Protein AF-A0A0S8A455-F1 (afdb_monomer_lite)

Structure (mmCIF, N/CA/C/O backbone):
data_AF-A0A0S8A455-F1
#
_entry.id   AF-A0A0S8A455-F1
#
loop_
_atom_site.group_PDB
_atom_site.id
_atom_site.type_symbol
_atom_site.label_atom_id
_atom_site.label_alt_id
_atom_site.label_comp_id
_atom_site.label_asym_id
_atom_site.label_entity_id
_atom_site.label_seq_id
_atom_site.pdbx_PDB_ins_code
_atom_site.Cartn_x
_atom_site.Cartn_y
_atom_site.Cartn_z
_atom_site.occupancy
_atom_site.B_iso_or_equiv
_atom_site.auth_seq_id
_atom_site.auth_comp_id
_atom_site.auth_asym_id
_atom_site.auth_atom_id
_atom_site.pdbx_PDB_model_num
ATOM 1 N N . MET A 1 1 ? -37.728 -66.529 2.462 1.00 42.88 1 MET A N 1
ATOM 2 C CA . MET A 1 1 ? -36.868 -65.771 1.528 1.00 42.88 1 MET A CA 1
ATOM 3 C C . MET A 1 1 ? -36.979 -64.299 1.892 1.00 42.88 1 MET A C 1
ATOM 5 O O . MET A 1 1 ? -38.006 -63.697 1.617 1.00 42.88 1 MET A O 1
ATOM 9 N N . LYS A 1 2 ? -36.007 -63.760 2.637 1.00 43.06 2 LYS A N 1
ATOM 10 C CA . LYS A 1 2 ? -35.973 -62.343 3.028 1.00 43.06 2 LYS A CA 1
ATOM 11 C C . LYS A 1 2 ? -35.142 -61.604 1.984 1.00 43.06 2 LYS A C 1
ATOM 13 O O . LYS A 1 2 ? -33.955 -61.881 1.850 1.00 43.06 2 LYS A O 1
ATOM 18 N N . ALA A 1 3 ? -35.804 -60.757 1.203 1.00 45.12 3 ALA A N 1
ATOM 19 C CA . ALA A 1 3 ? -35.162 -59.911 0.214 1.00 45.12 3 ALA A CA 1
ATOM 20 C C . ALA A 1 3 ? -34.328 -58.827 0.910 1.00 45.12 3 ALA A C 1
ATOM 22 O O . ALA A 1 3 ? -34.686 -58.323 1.973 1.00 45.12 3 ALA A O 1
ATOM 23 N N . SER A 1 4 ? -33.192 -58.540 0.288 1.00 52.47 4 SER A N 1
ATOM 24 C CA . SER A 1 4 ? -32.168 -57.586 0.685 1.00 52.47 4 SER A CA 1
ATOM 25 C C . SER A 1 4 ? -32.716 -56.152 0.729 1.00 52.47 4 SER A C 1
ATOM 27 O O . SER A 1 4 ? -33.152 -55.639 -0.296 1.00 52.47 4 SER A O 1
ATOM 29 N N . ILE A 1 5 ? -32.696 -55.510 1.905 1.00 53.06 5 ILE A N 1
ATOM 3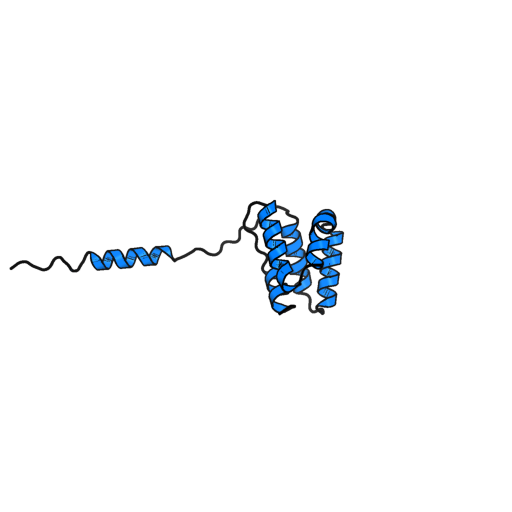0 C CA . ILE A 1 5 ? -33.071 -54.089 2.111 1.00 53.06 5 ILE A CA 1
ATOM 31 C C . ILE A 1 5 ? -31.842 -53.256 2.551 1.00 53.06 5 ILE A C 1
ATOM 33 O O . ILE A 1 5 ? -31.933 -52.066 2.820 1.00 53.06 5 ILE A O 1
ATOM 37 N N . TYR A 1 6 ? -30.646 -53.848 2.588 1.00 49.72 6 TYR A N 1
ATOM 38 C CA . TYR A 1 6 ? -29.450 -53.215 3.165 1.00 49.72 6 TYR A CA 1
ATOM 39 C C . TYR A 1 6 ? -28.528 -52.521 2.147 1.00 49.72 6 TYR A C 1
ATOM 41 O O . TYR A 1 6 ? -27.364 -52.314 2.447 1.00 49.72 6 TYR A O 1
ATOM 49 N N . ASN A 1 7 ? -29.011 -52.157 0.953 1.00 55.50 7 ASN A N 1
ATOM 50 C CA . ASN A 1 7 ? -28.154 -51.576 -0.099 1.00 55.50 7 ASN A CA 1
ATOM 51 C C . ASN A 1 7 ? -28.542 -50.158 -0.554 1.00 55.50 7 ASN A C 1
ATOM 53 O O . ASN A 1 7 ? -27.998 -49.678 -1.543 1.00 55.50 7 ASN A O 1
ATOM 57 N N . SER A 1 8 ? -29.463 -49.472 0.133 1.00 54.03 8 SER A N 1
ATOM 58 C CA . SER A 1 8 ? -29.962 -48.161 -0.329 1.00 54.03 8 SER A CA 1
ATOM 59 C C . SER A 1 8 ? -29.802 -47.006 0.663 1.00 54.03 8 SER A C 1
ATOM 61 O O . SER A 1 8 ? -30.014 -45.865 0.266 1.00 54.03 8 SER A O 1
ATOM 63 N N . LEU A 1 9 ? -29.408 -47.255 1.921 1.00 51.75 9 LEU A N 1
ATOM 64 C CA . LEU A 1 9 ? -29.173 -46.178 2.898 1.00 51.75 9 LEU A CA 1
ATOM 65 C C . LEU A 1 9 ? -27.726 -45.653 2.889 1.00 51.75 9 LEU A C 1
ATOM 67 O O . LEU A 1 9 ? -27.526 -44.446 2.999 1.00 51.75 9 LEU A O 1
ATOM 71 N N . ASP A 1 10 ? -26.725 -46.515 2.690 1.00 51.62 10 ASP A N 1
ATOM 72 C CA . ASP A 1 10 ? -25.309 -46.107 2.734 1.00 51.62 10 ASP A CA 1
ATOM 73 C C . ASP A 1 10 ? -24.881 -45.215 1.556 1.00 51.62 10 ASP A C 1
ATOM 75 O O . ASP A 1 10 ? -24.021 -44.346 1.701 1.00 51.62 10 ASP A O 1
ATOM 79 N N . GLN A 1 11 ? -25.524 -45.352 0.392 1.00 53.53 11 GLN A N 1
ATOM 80 C CA . GLN A 1 11 ? -25.231 -44.510 -0.775 1.00 53.53 11 GLN A CA 1
ATOM 81 C C . GLN A 1 11 ? -25.758 -43.073 -0.640 1.00 53.53 11 GLN A C 1
ATOM 83 O O . GLN A 1 11 ? -25.217 -42.164 -1.268 1.00 53.53 11 GLN A O 1
ATOM 88 N N . ALA A 1 12 ? -26.783 -42.848 0.187 1.00 53.50 12 ALA A N 1
ATOM 89 C CA . ALA A 1 12 ? -27.340 -41.514 0.408 1.00 53.50 12 ALA A CA 1
ATOM 90 C C . ALA A 1 12 ? -26.472 -40.677 1.363 1.00 53.50 12 ALA A C 1
ATOM 92 O O . ALA A 1 12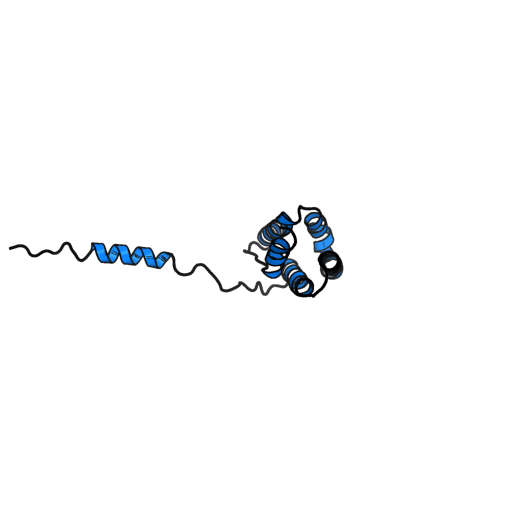 ? -26.372 -39.461 1.210 1.00 53.50 12 ALA A O 1
ATOM 93 N N . ILE A 1 13 ? -25.799 -41.329 2.318 1.00 55.16 13 ILE A N 1
ATOM 94 C CA . ILE A 1 13 ? -24.962 -40.661 3.325 1.00 55.16 13 ILE A CA 1
ATOM 95 C C . ILE A 1 13 ? -23.678 -40.110 2.688 1.00 55.16 13 ILE A C 1
ATOM 97 O O . ILE A 1 13 ? -23.275 -38.985 2.982 1.00 55.16 13 ILE A O 1
ATOM 101 N N . PHE A 1 14 ? -23.077 -40.846 1.748 1.00 52.28 14 PHE A N 1
ATOM 102 C CA . PHE A 1 14 ? -21.857 -40.407 1.060 1.00 52.28 14 PHE A CA 1
ATOM 103 C C . PHE A 1 14 ? -22.068 -39.199 0.127 1.00 52.28 14 PHE A C 1
ATOM 105 O O . PHE A 1 14 ? -21.145 -38.411 -0.073 1.00 52.28 14 PHE A O 1
ATOM 112 N N . LEU A 1 15 ? -23.279 -39.011 -0.410 1.00 53.03 15 LEU A N 1
ATOM 113 C CA . LEU A 1 15 ? -23.615 -37.886 -1.296 1.00 53.03 15 LEU A CA 1
ATOM 114 C C . LEU A 1 15 ? -23.877 -36.568 -0.546 1.00 53.03 15 LEU A C 1
ATOM 116 O O . LEU A 1 15 ? -23.707 -35.496 -1.125 1.00 53.03 15 LEU A O 1
ATOM 120 N N . LEU A 1 16 ? -24.226 -36.623 0.742 1.00 52.38 16 LEU A N 1
ATOM 121 C CA . LEU A 1 16 ? -24.484 -35.434 1.568 1.00 52.38 16 LEU A CA 1
ATOM 122 C C . LEU A 1 16 ? -23.200 -34.743 2.058 1.00 52.38 16 LEU A C 1
ATOM 124 O O . LEU A 1 16 ? -23.203 -33.537 2.294 1.00 52.38 16 LEU A O 1
ATOM 128 N N . ILE A 1 17 ? -22.085 -35.473 2.162 1.00 55.44 17 ILE A N 1
ATOM 129 C CA . ILE A 1 17 ? -20.811 -34.935 2.674 1.00 55.44 17 ILE A CA 1
ATOM 130 C C . ILE A 1 17 ? -20.079 -34.092 1.612 1.00 55.44 17 ILE A C 1
ATOM 132 O O . ILE A 1 17 ? -19.370 -33.144 1.946 1.00 55.44 17 ILE A O 1
ATOM 136 N N . ILE A 1 18 ? -20.291 -34.372 0.323 1.00 55.25 18 ILE A N 1
ATOM 137 C CA . ILE A 1 18 ? -19.590 -33.688 -0.780 1.00 55.25 18 ILE A CA 1
ATOM 138 C C . ILE A 1 18 ? -20.187 -32.294 -1.061 1.00 55.25 18 ILE A C 1
ATOM 140 O O . ILE A 1 18 ? -19.506 -31.424 -1.600 1.00 55.25 18 ILE A O 1
ATOM 144 N N . PHE A 1 19 ? -21.425 -32.029 -0.631 1.00 51.84 19 PHE A N 1
ATOM 145 C CA . PHE A 1 19 ? -22.087 -30.738 -0.859 1.00 51.84 19 PHE A CA 1
ATOM 146 C C . PHE A 1 19 ? -21.627 -29.610 0.080 1.00 51.84 19 PHE A C 1
ATOM 148 O O . PHE A 1 19 ? -21.891 -28.446 -0.206 1.00 51.84 19 PHE A O 1
ATOM 155 N N . PHE A 1 20 ? -20.904 -29.913 1.165 1.00 54.09 20 PHE A N 1
ATOM 156 C CA . PHE A 1 20 ? -20.424 -28.886 2.102 1.00 54.09 20 PHE A CA 1
ATOM 157 C C . PHE A 1 20 ? -19.130 -28.177 1.668 1.00 54.09 20 PHE A C 1
ATOM 159 O O . PHE A 1 20 ? -18.766 -27.170 2.269 1.00 54.09 20 PHE A O 1
ATOM 166 N N . PHE A 1 21 ? -18.447 -28.653 0.621 1.00 54.16 21 PHE A N 1
ATOM 167 C CA . PHE A 1 21 ? -17.185 -28.056 0.153 1.00 54.16 21 PHE A CA 1
ATOM 168 C C . PHE A 1 21 ? -17.317 -27.203 -1.111 1.00 54.16 21 PHE A C 1
ATOM 170 O O . PHE A 1 21 ? -16.325 -26.660 -1.598 1.00 54.16 21 PHE A O 1
ATOM 177 N N . ALA A 1 22 ? -18.531 -27.034 -1.634 1.00 55.59 22 ALA A N 1
ATOM 178 C CA . ALA A 1 22 ? -18.767 -26.153 -2.761 1.00 55.59 22 ALA A CA 1
ATOM 179 C C . ALA A 1 22 ? -19.157 -24.750 -2.268 1.00 55.59 22 ALA A C 1
ATOM 181 O O . ALA A 1 22 ? -20.250 -24.532 -1.758 1.00 55.59 22 ALA A O 1
ATOM 182 N N . VAL A 1 23 ? -18.266 -23.794 -2.545 1.00 60.25 23 VAL A N 1
ATOM 183 C CA . VAL A 1 23 ? -18.494 -22.337 -2.573 1.00 60.25 23 VAL A CA 1
ATOM 184 C C . VAL A 1 23 ? -18.294 -21.583 -1.250 1.00 60.25 23 VAL A C 1
ATOM 186 O O . VAL A 1 23 ? -19.162 -20.872 -0.757 1.00 60.25 23 VAL A O 1
ATOM 189 N N . ALA A 1 24 ? -17.061 -21.617 -0.745 1.00 57.06 24 ALA A N 1
ATOM 190 C CA . ALA A 1 24 ? -16.475 -20.462 -0.067 1.00 57.06 24 ALA A CA 1
ATOM 191 C C . ALA A 1 24 ? -15.425 -19.823 -0.988 1.00 57.06 24 ALA A C 1
ATOM 193 O O . ALA A 1 24 ? -14.236 -20.053 -0.806 1.00 57.06 24 ALA A O 1
ATOM 194 N N . CYS A 1 25 ? -15.858 -19.074 -2.008 1.00 54.88 25 CYS A N 1
ATOM 195 C CA . CYS A 1 25 ? -15.057 -17.984 -2.575 1.00 54.88 25 CYS A CA 1
ATOM 196 C C . CYS A 1 25 ? -15.835 -17.159 -3.611 1.00 54.88 25 CYS A C 1
ATOM 198 O O . CYS A 1 25 ? -16.443 -17.713 -4.522 1.00 54.88 25 CYS A O 1
ATOM 200 N N . ASN A 1 26 ? -15.654 -15.841 -3.498 1.00 48.38 26 ASN A N 1
ATOM 201 C CA . ASN A 1 26 ? -15.794 -14.804 -4.523 1.00 48.38 26 ASN A CA 1
ATOM 202 C C . ASN A 1 26 ? -17.180 -14.210 -4.790 1.00 48.38 26 ASN A C 1
ATOM 204 O O . ASN A 1 26 ? -17.831 -14.469 -5.795 1.00 48.38 26 ASN A O 1
ATOM 208 N N . GLY A 1 27 ? -17.508 -13.228 -3.961 1.00 42.38 27 GLY A N 1
ATOM 209 C CA . GLY A 1 27 ? -17.967 -11.939 -4.459 1.00 42.38 27 GLY A CA 1
ATOM 210 C C . GLY A 1 27 ? -17.310 -10.893 -3.582 1.00 42.38 27 GLY A C 1
ATOM 211 O O . GLY A 1 27 ? -17.611 -10.850 -2.392 1.00 42.38 27 GLY A O 1
ATOM 212 N N . SER A 1 28 ? -16.340 -10.161 -4.131 1.00 51.84 28 SER A N 1
ATOM 213 C CA . SER A 1 28 ? -15.647 -9.064 -3.467 1.00 51.84 28 SER A CA 1
ATOM 214 C C . SER A 1 28 ? -16.649 -8.262 -2.650 1.00 51.84 28 SER A C 1
ATOM 216 O O . SER A 1 28 ? -17.582 -7.687 -3.210 1.00 51.84 28 SER A O 1
ATOM 218 N N . ALA A 1 29 ? -16.461 -8.214 -1.332 1.00 41.44 29 ALA A N 1
ATOM 219 C CA . ALA A 1 29 ? -16.894 -7.034 -0.621 1.00 41.44 29 ALA A CA 1
ATOM 220 C C . ALA A 1 29 ? -16.031 -5.916 -1.209 1.00 41.44 29 ALA A C 1
ATOM 222 O O . ALA A 1 29 ? -14.913 -5.680 -0.764 1.00 41.44 29 ALA A O 1
ATOM 223 N N . GLU A 1 30 ? -16.514 -5.301 -2.290 1.00 48.28 30 GLU A N 1
ATOM 224 C CA . GLU A 1 30 ? -16.273 -3.892 -2.504 1.00 48.28 30 GLU A CA 1
ATOM 225 C C . GLU A 1 30 ? -16.704 -3.254 -1.187 1.00 48.28 30 GLU A C 1
ATOM 227 O O . GLU A 1 30 ? -17.894 -3.063 -0.924 1.00 48.28 30 GLU A O 1
ATOM 232 N N . SER A 1 31 ? -15.742 -3.031 -0.292 1.00 50.44 31 SER A N 1
ATOM 233 C CA . SER A 1 31 ? -15.887 -2.068 0.780 1.00 50.44 31 SER A CA 1
ATOM 234 C C . SER A 1 31 ? -16.080 -0.733 0.077 1.00 50.44 31 SER A C 1
ATOM 236 O O . SER A 1 31 ? -15.148 0.023 -0.160 1.00 50.44 31 SER A O 1
ATOM 238 N N . GLY A 1 32 ? -17.320 -0.472 -0.339 1.00 41.91 32 GLY A N 1
ATOM 239 C CA . GLY A 1 32 ? -17.790 0.790 -0.892 1.00 41.91 32 GLY A CA 1
ATOM 240 C C . GLY A 1 32 ? -17.828 1.850 0.201 1.00 41.91 32 GLY A C 1
ATOM 241 O O . GLY A 1 32 ? -18.866 2.447 0.465 1.00 41.91 32 GLY A O 1
ATOM 242 N N . GLY A 1 33 ? -16.703 2.045 0.882 1.00 45.44 33 GLY A N 1
ATOM 243 C CA . GLY A 1 33 ? -16.570 2.898 2.043 1.00 45.44 33 GLY A CA 1
ATOM 244 C C . GLY A 1 33 ? -15.161 3.446 2.111 1.00 45.44 33 GLY A C 1
ATOM 245 O O . GLY A 1 33 ? -14.376 2.913 2.870 1.00 45.44 33 GLY A O 1
ATOM 246 N N . ASN A 1 34 ? -14.904 4.489 1.312 1.00 64.69 34 ASN A N 1
ATOM 247 C CA . ASN A 1 34 ? -13.884 5.554 1.388 1.00 64.69 34 ASN A CA 1
ATOM 248 C C . ASN A 1 34 ? -12.758 5.431 2.451 1.00 64.69 34 ASN A C 1
ATOM 250 O O . ASN A 1 34 ? -12.458 6.415 3.129 1.00 64.69 34 ASN A O 1
ATOM 254 N N . SER A 1 35 ? -12.152 4.256 2.624 1.00 86.69 35 SER A N 1
ATOM 255 C CA . SER A 1 35 ? -11.143 4.004 3.648 1.00 86.69 35 SER A CA 1
ATOM 256 C C . SER A 1 35 ? -9.759 4.322 3.098 1.00 86.69 35 SER A C 1
ATOM 258 O O . SER A 1 35 ? -9.515 4.245 1.888 1.00 86.69 35 SER A O 1
ATOM 260 N N . ASP A 1 36 ? -8.827 4.666 3.984 1.00 94.25 36 ASP A N 1
ATOM 261 C CA . ASP A 1 36 ? -7.445 4.919 3.576 1.00 94.25 36 ASP A CA 1
ATOM 262 C C . ASP A 1 36 ? -6.808 3.670 2.947 1.00 94.25 36 ASP A C 1
ATOM 264 O O . ASP A 1 36 ? -5.996 3.796 2.035 1.00 94.25 36 ASP A O 1
ATOM 268 N N . TYR A 1 37 ? -7.244 2.464 3.332 1.00 94.94 37 TYR A N 1
ATOM 269 C CA . TYR A 1 37 ? -6.784 1.204 2.740 1.00 94.94 37 TYR A CA 1
ATOM 270 C C . TYR A 1 37 ? -7.308 0.969 1.322 1.00 94.94 37 TYR A C 1
ATOM 272 O O . TYR A 1 37 ? -6.570 0.449 0.483 1.00 94.94 37 TYR A O 1
ATOM 280 N N . ASP A 1 38 ? -8.542 1.376 1.016 1.00 93.75 38 ASP A N 1
ATOM 281 C CA . ASP A 1 38 ? -9.077 1.288 -0.349 1.00 93.75 38 ASP A CA 1
ATOM 282 C C . ASP A 1 38 ? -8.336 2.257 -1.273 1.00 93.75 38 ASP A C 1
ATOM 284 O O . ASP A 1 38 ? -7.906 1.885 -2.369 1.00 93.75 38 ASP A O 1
ATOM 288 N N . LYS A 1 39 ? -8.094 3.487 -0.797 1.00 96.12 39 LYS A N 1
ATOM 289 C CA . LYS A 1 39 ? -7.277 4.475 -1.517 1.00 96.12 39 LYS A CA 1
ATOM 290 C C . LYS A 1 39 ? -5.839 3.997 -1.690 1.00 96.12 39 LYS A C 1
ATOM 292 O O . LYS A 1 39 ? -5.292 4.110 -2.784 1.00 96.12 39 LYS A O 1
ATOM 297 N N . LEU A 1 40 ? -5.244 3.409 -0.654 1.00 96.88 40 LEU A N 1
ATOM 298 C CA . LEU A 1 40 ? -3.919 2.801 -0.732 1.00 96.88 40 LEU A CA 1
ATOM 299 C C . LEU A 1 40 ? -3.895 1.697 -1.794 1.00 96.88 40 LEU A C 1
ATOM 301 O O . LEU A 1 40 ? -3.015 1.695 -2.652 1.00 96.88 40 LEU A O 1
ATOM 305 N N . CYS A 1 41 ? -4.878 0.795 -1.797 1.00 96.94 41 CYS A N 1
ATOM 306 C CA . CYS A 1 41 ? -4.974 -0.246 -2.817 1.00 96.94 41 CYS A CA 1
ATOM 307 C C . CYS A 1 41 ? -5.055 0.345 -4.230 1.00 96.94 41 CYS A C 1
ATOM 309 O O . CYS A 1 41 ? -4.379 -0.137 -5.144 1.00 96.94 41 CYS A O 1
ATOM 311 N N . GLN A 1 42 ? -5.819 1.426 -4.398 1.00 97.81 42 GLN A N 1
ATOM 312 C CA . GLN A 1 42 ? -5.943 2.113 -5.677 1.00 97.81 42 GLN A CA 1
ATOM 313 C C . GLN A 1 42 ? -4.627 2.770 -6.122 1.00 97.81 42 GLN A C 1
ATOM 315 O O . GLN A 1 42 ? -4.248 2.627 -7.283 1.00 97.81 42 GLN A O 1
ATOM 320 N N . ILE A 1 43 ? -3.873 3.394 -5.209 1.00 98.19 43 ILE A N 1
ATOM 321 C CA . ILE A 1 43 ? -2.529 3.929 -5.493 1.00 98.19 43 ILE A CA 1
ATOM 322 C C . ILE A 1 43 ? -1.610 2.821 -6.030 1.00 98.19 43 ILE A C 1
ATOM 324 O O . ILE A 1 43 ? -0.956 3.005 -7.061 1.00 98.19 43 ILE A O 1
ATOM 328 N N . TYR A 1 44 ? -1.594 1.652 -5.378 1.00 97.88 44 TYR A N 1
ATOM 329 C CA . TYR A 1 44 ? -0.818 0.504 -5.859 1.00 97.88 44 TYR A CA 1
ATOM 330 C C . TYR A 1 44 ? -1.307 0.034 -7.228 1.00 97.88 44 TYR A C 1
ATOM 332 O O . TYR A 1 44 ? -0.490 -0.199 -8.116 1.00 97.88 44 TYR A O 1
ATOM 340 N N . LYS A 1 45 ? -2.620 -0.090 -7.433 1.00 97.94 45 LYS A N 1
ATOM 341 C CA . LYS A 1 45 ? -3.196 -0.495 -8.722 1.00 97.94 45 LYS A CA 1
ATOM 342 C C . LYS A 1 45 ? -2.742 0.422 -9.860 1.00 97.94 45 LYS A C 1
ATOM 344 O O . LYS A 1 45 ? -2.268 -0.081 -10.875 1.00 97.94 45 LYS A O 1
ATOM 349 N N . ASP A 1 46 ? -2.809 1.735 -9.664 1.00 98.12 46 ASP A N 1
ATOM 350 C CA . ASP A 1 46 ? -2.471 2.720 -10.696 1.00 98.12 46 ASP A CA 1
ATOM 351 C C . ASP A 1 46 ? -0.968 2.752 -11.026 1.00 98.12 46 ASP A C 1
ATOM 353 O O . ASP A 1 46 ? -0.583 2.950 -12.179 1.00 98.12 46 ASP A O 1
ATOM 357 N N . ILE A 1 47 ? -0.097 2.593 -10.023 1.00 98.25 47 ILE A N 1
ATOM 358 C CA . ILE A 1 47 ? 1.359 2.707 -10.213 1.00 98.25 47 ILE A CA 1
ATOM 359 C C . ILE A 1 47 ? 1.970 1.388 -10.680 1.00 98.25 47 ILE A C 1
ATOM 361 O O . ILE A 1 47 ? 2.833 1.373 -11.557 1.00 98.25 47 ILE A O 1
ATOM 365 N N . THR A 1 48 ? 1.537 0.259 -10.121 1.00 96.75 48 THR A N 1
ATOM 366 C CA . THR A 1 48 ? 2.187 -1.036 -10.389 1.00 96.75 48 THR A CA 1
ATOM 367 C C . THR A 1 48 ? 1.983 -1.517 -11.825 1.00 96.75 48 THR A C 1
ATOM 369 O O . THR A 1 48 ? 2.824 -2.262 -12.337 1.00 96.75 48 THR A O 1
ATOM 372 N N . GLN A 1 49 ? 0.932 -1.028 -12.489 1.00 96.19 49 GLN A N 1
ATOM 373 C CA . GLN A 1 49 ? 0.641 -1.255 -13.906 1.00 96.19 49 GLN A CA 1
ATOM 374 C C . GLN A 1 49 ? 1.507 -0.418 -14.859 1.00 96.19 49 GLN A C 1
ATOM 376 O O . GLN A 1 49 ? 1.553 -0.714 -16.052 1.00 96.19 49 GLN A O 1
ATOM 381 N N . GLN A 1 50 ? 2.210 0.607 -14.368 1.00 97.38 50 GLN A N 1
ATOM 382 C CA . GLN A 1 50 ? 3.062 1.439 -15.215 1.00 97.38 50 GLN A CA 1
ATOM 383 C C . GLN A 1 50 ? 4.328 0.669 -15.642 1.00 97.38 50 GLN A C 1
ATOM 385 O O . GLN A 1 50 ? 4.913 -0.061 -14.826 1.00 97.38 50 GLN A O 1
ATOM 390 N N . PRO A 1 51 ? 4.788 0.835 -16.899 1.00 96.69 51 PRO A N 1
ATOM 391 C CA . PRO A 1 51 ? 5.992 0.192 -17.425 1.00 96.69 51 PRO A CA 1
ATOM 392 C C . PRO A 1 51 ? 7.259 0.951 -16.994 1.00 96.69 51 PRO A C 1
ATOM 394 O O . PRO A 1 51 ? 8.049 1.394 -17.820 1.00 96.69 51 PRO A O 1
ATOM 397 N N . ILE A 1 52 ? 7.418 1.127 -15.686 1.00 97.06 52 ILE A N 1
ATOM 398 C CA . ILE A 1 52 ? 8.553 1.793 -15.039 1.00 97.06 52 ILE A CA 1
ATOM 399 C C . ILE A 1 52 ? 9.285 0.801 -14.133 1.00 97.06 52 ILE A C 1
ATOM 401 O O . ILE A 1 52 ? 8.741 -0.260 -13.794 1.00 97.06 52 ILE A O 1
ATOM 405 N N . ASP A 1 53 ? 10.518 1.133 -13.757 1.00 97.12 53 ASP A N 1
ATOM 406 C CA . ASP A 1 53 ? 11.319 0.269 -12.897 1.00 97.12 53 ASP A CA 1
ATOM 407 C C . ASP A 1 53 ? 10.775 0.200 -11.458 1.00 97.12 53 ASP A C 1
ATOM 409 O O . ASP A 1 53 ? 9.890 0.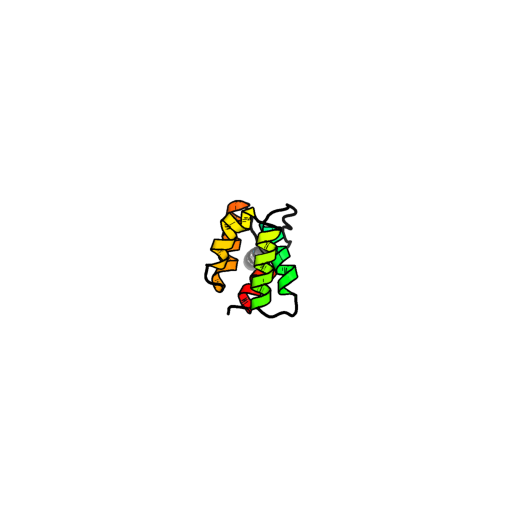953 -11.046 1.00 97.12 53 ASP A O 1
ATOM 413 N N . LEU A 1 54 ? 11.281 -0.766 -10.691 1.00 95.31 54 LEU A N 1
ATOM 414 C CA . LEU A 1 54 ? 10.822 -1.013 -9.327 1.00 95.31 54 LEU A CA 1
ATOM 415 C C . LEU A 1 54 ? 11.100 0.164 -8.379 1.00 95.31 54 LEU A C 1
ATOM 417 O O . LEU A 1 54 ? 10.268 0.473 -7.528 1.00 95.31 54 LEU A O 1
ATOM 421 N N . SER A 1 55 ? 12.250 0.822 -8.528 1.00 95.75 55 SER A N 1
ATOM 422 C CA . SER A 1 55 ? 12.642 1.950 -7.678 1.00 95.75 55 SER A CA 1
ATOM 423 C C . SER A 1 55 ? 11.704 3.137 -7.897 1.00 95.75 55 SER A C 1
ATOM 425 O O . SER A 1 55 ? 11.207 3.740 -6.944 1.00 95.75 55 SER A O 1
ATOM 427 N N . GLU A 1 56 ? 11.374 3.418 -9.158 1.00 98.06 56 GLU A N 1
ATOM 428 C CA . GLU A 1 56 ? 10.423 4.456 -9.536 1.00 98.06 56 GLU A CA 1
ATOM 429 C C . GLU A 1 56 ? 9.005 4.135 -9.035 1.00 98.06 56 GLU A C 1
ATOM 431 O O . GLU A 1 56 ? 8.287 5.039 -8.604 1.00 98.06 56 GLU A O 1
ATOM 436 N N . LYS A 1 57 ? 8.602 2.854 -9.007 1.00 97.56 57 LYS A N 1
ATOM 437 C CA . LYS A 1 57 ? 7.323 2.439 -8.398 1.00 97.56 57 LYS A CA 1
ATOM 438 C C . LYS A 1 57 ? 7.281 2.727 -6.904 1.00 97.56 57 LYS A C 1
ATOM 440 O O . LYS A 1 57 ? 6.334 3.370 -6.459 1.00 97.56 57 LYS A O 1
ATOM 445 N N . GLU A 1 58 ? 8.282 2.288 -6.139 1.00 96.94 58 GLU A N 1
ATOM 446 C CA . GLU A 1 58 ? 8.345 2.541 -4.689 1.00 96.94 58 GLU A CA 1
ATOM 447 C C . GLU A 1 58 ? 8.321 4.045 -4.383 1.00 96.94 58 GLU A C 1
ATOM 449 O O . GLU A 1 58 ? 7.591 4.487 -3.490 1.00 96.94 58 GLU A O 1
ATOM 454 N N . MET A 1 59 ? 9.061 4.840 -5.162 1.00 97.88 59 MET A N 1
ATOM 455 C CA . MET A 1 59 ? 9.086 6.298 -5.039 1.00 97.88 59 MET A CA 1
ATOM 456 C C . MET A 1 59 ? 7.703 6.905 -5.289 1.00 97.88 59 MET A C 1
ATOM 458 O O . MET A 1 59 ? 7.166 7.577 -4.411 1.00 97.88 59 MET A O 1
ATOM 462 N N . LYS A 1 60 ? 7.075 6.602 -6.433 1.00 98.50 60 LYS A N 1
ATOM 463 C CA . LYS A 1 60 ? 5.745 7.130 -6.775 1.00 98.50 60 LYS A CA 1
ATOM 464 C C . LYS A 1 60 ? 4.665 6.687 -5.795 1.00 98.50 60 LYS A C 1
ATOM 466 O O . LYS A 1 60 ? 3.750 7.461 -5.517 1.00 98.50 60 LYS A O 1
ATOM 471 N N . ILE A 1 61 ? 4.743 5.456 -5.281 1.00 98.38 61 ILE A N 1
ATOM 472 C CA . ILE A 1 61 ? 3.804 4.964 -4.264 1.00 98.38 61 ILE A CA 1
ATOM 473 C C . ILE A 1 61 ? 3.964 5.818 -3.012 1.00 98.38 61 ILE A C 1
ATOM 475 O O . ILE A 1 61 ? 2.981 6.358 -2.515 1.00 98.38 61 ILE A O 1
ATOM 479 N N . THR A 1 62 ? 5.198 5.995 -2.546 1.00 98.19 62 THR A N 1
ATOM 480 C CA . THR A 1 62 ? 5.503 6.790 -1.353 1.00 98.19 62 THR A CA 1
ATOM 481 C C . THR A 1 62 ? 5.018 8.232 -1.498 1.00 98.19 62 THR A C 1
ATOM 483 O O . THR A 1 62 ? 4.317 8.729 -0.617 1.00 98.19 62 THR A O 1
ATOM 486 N N . GLU A 1 63 ? 5.308 8.880 -2.627 1.00 98.31 63 GLU A N 1
ATOM 487 C CA . GLU A 1 63 ? 4.873 10.252 -2.911 1.00 98.31 63 GLU A CA 1
ATOM 488 C C . GLU A 1 63 ? 3.346 10.383 -2.953 1.00 98.31 63 GLU A C 1
ATOM 490 O O . GLU A 1 63 ? 2.786 11.301 -2.346 1.00 98.31 63 GLU A O 1
ATOM 495 N N . ARG A 1 64 ? 2.648 9.461 -3.634 1.00 98.38 64 ARG A N 1
ATOM 496 C CA . ARG A 1 64 ? 1.178 9.483 -3.686 1.00 98.38 64 ARG A CA 1
ATOM 497 C C . ARG A 1 64 ? 0.562 9.228 -2.320 1.00 98.38 64 ARG A C 1
ATOM 499 O O . ARG A 1 64 ? -0.376 9.932 -1.967 1.00 98.38 64 ARG A O 1
ATOM 506 N N . VAL A 1 65 ? 1.084 8.287 -1.532 1.00 98.38 65 VAL A N 1
ATOM 507 C CA . VAL A 1 65 ? 0.568 8.026 -0.178 1.00 98.38 65 VAL A CA 1
ATOM 508 C C . VAL A 1 65 ? 0.788 9.238 0.723 1.00 98.38 65 VAL A C 1
ATOM 510 O O . VAL A 1 65 ? -0.147 9.656 1.397 1.00 98.38 65 VAL A O 1
ATOM 513 N N . GLN A 1 66 ? 1.967 9.863 0.693 1.00 98.12 66 GLN A N 1
ATOM 514 C CA . GLN A 1 66 ? 2.228 11.074 1.476 1.00 98.12 66 GLN A CA 1
ATOM 515 C C . GLN A 1 66 ? 1.287 12.224 1.089 1.00 98.12 66 GLN A C 1
ATOM 517 O O . GLN A 1 66 ? 0.802 12.953 1.954 1.00 98.12 66 GLN A O 1
ATOM 522 N N . LYS A 1 67 ? 1.018 12.389 -0.211 1.00 98.19 67 LYS A N 1
ATOM 523 C CA . LYS A 1 67 ? 0.178 13.469 -0.736 1.00 98.19 67 LYS A CA 1
ATOM 524 C C . LYS A 1 67 ? -1.317 13.240 -0.503 1.00 98.19 67 LYS A C 1
ATOM 526 O O . LYS A 1 67 ? -2.027 14.176 -0.150 1.00 98.19 67 LYS A O 1
ATOM 531 N N . GLU A 1 68 ? -1.807 12.033 -0.770 1.00 97.50 68 GLU A N 1
ATOM 532 C CA . GLU A 1 68 ? -3.242 11.713 -0.783 1.00 97.50 68 GLU A CA 1
ATOM 533 C C . GLU A 1 68 ? -3.737 11.192 0.571 1.00 97.50 68 GLU A C 1
ATOM 535 O O . GLU A 1 68 ? -4.921 11.332 0.875 1.00 97.50 68 GLU A O 1
ATOM 540 N N . LEU A 1 69 ? -2.840 10.626 1.386 1.00 96.94 69 LEU A N 1
ATOM 541 C CA . LEU A 1 69 ? -3.131 9.996 2.676 1.00 96.94 69 LEU A CA 1
ATOM 542 C C . LEU A 1 69 ? -2.141 10.460 3.771 1.00 96.94 69 LEU A C 1
ATOM 544 O O . LEU A 1 69 ? -1.511 9.622 4.416 1.00 96.94 69 LEU A O 1
ATOM 548 N N . PRO A 1 70 ? -1.970 11.775 4.021 1.00 96.94 70 PRO A N 1
ATOM 549 C CA . PRO A 1 70 ? -0.904 12.287 4.892 1.00 96.94 70 PRO A CA 1
ATOM 550 C C . PRO A 1 70 ? -0.977 11.755 6.332 1.00 96.94 70 PRO A C 1
ATOM 552 O O . PRO A 1 70 ? 0.044 11.404 6.915 1.00 96.94 70 PRO A O 1
ATOM 555 N N . GLN A 1 71 ? -2.180 11.617 6.896 1.00 96.38 71 GLN A N 1
ATOM 556 C CA . GLN A 1 71 ? -2.353 11.081 8.252 1.00 96.38 71 GLN A CA 1
ATOM 557 C C . GLN A 1 71 ? -1.977 9.596 8.331 1.00 96.38 71 GLN A C 1
ATOM 559 O O . GLN A 1 71 ? -1.236 9.186 9.224 1.00 96.38 71 GLN A O 1
ATOM 564 N N . PHE A 1 72 ? -2.434 8.795 7.365 1.00 95.44 72 PHE A N 1
ATOM 565 C CA . PHE A 1 72 ? -2.043 7.391 7.254 1.00 95.44 72 PHE A CA 1
ATOM 566 C C . PHE A 1 72 ? -0.536 7.245 7.013 1.00 95.44 72 PHE A C 1
ATOM 568 O O . PHE A 1 72 ? 0.096 6.332 7.549 1.00 95.44 72 PHE A O 1
ATOM 575 N N . PHE A 1 73 ? 0.053 8.152 6.229 1.00 97.12 73 PHE A N 1
ATOM 576 C CA . PHE A 1 73 ? 1.480 8.159 5.955 1.00 97.12 73 PHE A CA 1
ATOM 577 C C . PHE A 1 73 ? 2.292 8.280 7.246 1.00 97.12 73 PHE A C 1
ATOM 579 O O . PHE A 1 73 ? 3.141 7.429 7.523 1.00 97.12 73 PHE A O 1
ATOM 586 N N . GLU A 1 74 ? 1.987 9.301 8.046 1.00 96.19 74 GLU A N 1
ATOM 587 C CA . GLU A 1 74 ? 2.673 9.592 9.305 1.00 96.19 74 GLU A CA 1
ATOM 588 C C . GLU A 1 74 ? 2.454 8.502 10.359 1.00 96.19 74 GLU A C 1
ATOM 590 O O . GLU A 1 74 ? 3.408 8.0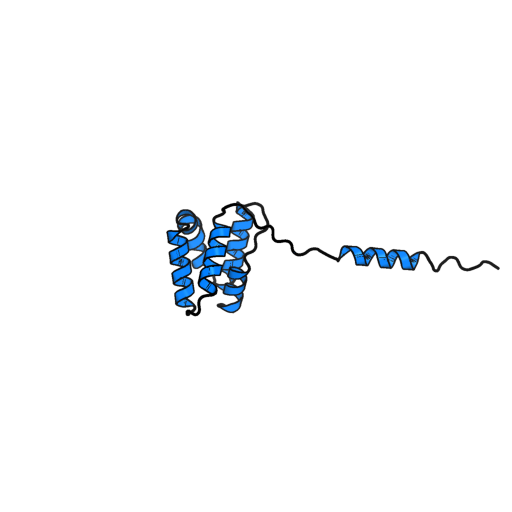88 11.021 1.00 96.19 74 GLU A O 1
ATOM 595 N N . ALA A 1 75 ? 1.219 8.014 10.502 1.00 95.19 75 ALA A N 1
ATOM 596 C CA . ALA A 1 75 ? 0.874 7.039 11.533 1.00 95.19 75 ALA A CA 1
ATOM 597 C C . ALA A 1 75 ? 1.373 5.622 11.207 1.00 95.19 75 ALA A C 1
ATOM 599 O O . ALA A 1 75 ? 1.899 4.925 12.077 1.00 95.19 75 ALA A O 1
ATOM 600 N N . ASN A 1 76 ? 1.218 5.196 9.951 1.00 94.50 76 ASN A N 1
ATOM 601 C CA . ASN A 1 76 ? 1.330 3.790 9.567 1.00 94.50 76 ASN A CA 1
ATOM 602 C C . ASN A 1 76 ? 2.377 3.561 8.471 1.00 94.50 76 ASN A C 1
ATOM 604 O O . ASN A 1 76 ? 3.256 2.705 8.620 1.00 94.50 76 ASN A O 1
ATOM 608 N N . PHE A 1 77 ? 2.319 4.314 7.367 1.00 95.69 77 PHE A N 1
ATOM 609 C CA . PHE A 1 77 ? 3.083 3.981 6.159 1.00 95.69 77 PHE A CA 1
ATOM 610 C C . PHE A 1 77 ? 4.601 4.063 6.351 1.00 95.69 77 PHE A C 1
ATOM 612 O O . PHE A 1 77 ? 5.322 3.200 5.854 1.00 95.69 77 PHE A O 1
ATOM 619 N N . VAL A 1 78 ? 5.094 5.028 7.136 1.00 94.31 78 VAL A N 1
ATOM 620 C CA . VAL A 1 78 ? 6.528 5.144 7.470 1.00 94.31 78 VAL A CA 1
ATOM 621 C C . VAL A 1 78 ? 7.071 3.871 8.131 1.00 94.31 78 VAL A C 1
ATOM 623 O O . VAL A 1 78 ? 8.224 3.500 7.910 1.00 94.31 78 VAL A O 1
ATOM 626 N N . ASN A 1 79 ? 6.259 3.184 8.934 1.00 93.19 79 ASN A N 1
ATOM 627 C CA . ASN A 1 79 ? 6.660 1.938 9.586 1.00 93.19 79 ASN A CA 1
ATOM 628 C C . ASN A 1 79 ? 6.537 0.744 8.636 1.00 93.19 79 ASN A C 1
ATOM 630 O O . ASN A 1 79 ? 7.401 -0.130 8.633 1.00 93.19 79 ASN A O 1
ATOM 634 N N . ILE A 1 80 ? 5.516 0.748 7.775 1.00 94.12 80 ILE A N 1
ATOM 635 C CA . ILE A 1 80 ? 5.334 -0.262 6.728 1.00 94.12 80 ILE A CA 1
ATOM 636 C C . ILE A 1 80 ? 6.543 -0.292 5.785 1.00 94.12 80 ILE A C 1
ATOM 638 O O . ILE A 1 80 ? 7.083 -1.364 5.527 1.00 94.12 80 ILE A O 1
ATOM 642 N N . VAL A 1 81 ? 7.022 0.858 5.299 1.00 94.00 81 VAL A N 1
ATOM 643 C CA . VAL A 1 81 ? 8.164 0.891 4.362 1.00 94.00 81 VAL A CA 1
ATOM 644 C C . VAL A 1 81 ? 9.492 0.483 5.007 1.00 94.00 81 VAL A C 1
ATOM 646 O O . VAL A 1 81 ? 10.410 0.066 4.306 1.00 94.00 81 VAL A O 1
ATOM 649 N N . LYS A 1 82 ? 9.605 0.559 6.337 1.00 92.56 82 LYS A N 1
ATOM 650 C CA . LYS A 1 82 ? 10.782 0.077 7.079 1.00 92.56 82 LYS A CA 1
ATOM 651 C C . LYS A 1 82 ? 10.773 -1.433 7.299 1.00 92.56 82 LYS A C 1
ATOM 653 O O . LYS A 1 82 ? 11.831 -1.996 7.558 1.00 92.56 82 LYS A O 1
ATOM 658 N N . ALA A 1 83 ? 9.609 -2.074 7.221 1.00 91.62 83 ALA A N 1
ATOM 659 C CA . ALA A 1 83 ? 9.508 -3.521 7.317 1.00 91.62 83 ALA A CA 1
ATOM 660 C C . ALA A 1 83 ? 10.100 -4.201 6.075 1.00 91.62 83 ALA A C 1
ATOM 662 O O . ALA A 1 83 ? 10.127 -3.623 4.977 1.00 91.62 83 ALA A O 1
ATOM 663 N N . ASP A 1 84 ? 10.517 -5.456 6.252 1.00 93.50 84 ASP A N 1
ATOM 664 C CA . ASP A 1 84 ? 10.991 -6.308 5.165 1.00 93.50 84 ASP A CA 1
ATOM 665 C C . ASP A 1 84 ? 9.959 -6.347 4.038 1.00 93.50 84 ASP A C 1
ATOM 667 O O . ASP A 1 84 ? 8.772 -6.588 4.272 1.00 93.50 84 ASP A O 1
ATOM 671 N N . ALA A 1 85 ? 10.405 -6.122 2.799 1.00 92.00 85 ALA A N 1
ATOM 672 C CA . ALA A 1 85 ? 9.511 -5.957 1.653 1.00 92.00 85 ALA A CA 1
ATOM 673 C C . ALA A 1 85 ? 8.541 -7.141 1.472 1.00 92.00 85 ALA A C 1
ATOM 675 O O . ALA A 1 85 ? 7.355 -6.930 1.219 1.00 92.00 85 ALA A O 1
ATOM 676 N N . GLY A 1 86 ? 9.008 -8.372 1.710 1.00 91.75 86 GLY A N 1
ATOM 677 C CA . GLY A 1 86 ? 8.178 -9.582 1.662 1.00 91.75 86 GLY A CA 1
ATOM 678 C C . GLY A 1 86 ? 7.085 -9.659 2.740 1.00 91.75 86 GLY A C 1
ATOM 679 O O . GLY A 1 86 ? 6.122 -10.407 2.584 1.00 91.75 86 GLY A O 1
ATOM 680 N N . GLN A 1 87 ? 7.186 -8.873 3.815 1.00 93.75 87 GLN A N 1
ATOM 681 C CA . GLN A 1 87 ? 6.204 -8.835 4.904 1.00 93.75 87 GLN A CA 1
ATOM 682 C C . GLN A 1 87 ? 5.205 -7.679 4.783 1.00 93.75 87 GLN A C 1
ATOM 684 O O . GLN A 1 87 ? 4.136 -7.732 5.394 1.00 93.75 87 GLN A O 1
ATOM 689 N N . ARG A 1 88 ? 5.508 -6.649 3.981 1.00 95.62 88 ARG A N 1
ATOM 690 C CA . ARG A 1 88 ? 4.727 -5.399 3.938 1.00 95.62 88 ARG A CA 1
ATOM 691 C C . ARG A 1 88 ? 3.249 -5.618 3.631 1.00 95.62 88 ARG A C 1
ATOM 693 O O . ARG A 1 88 ? 2.409 -5.070 4.333 1.00 95.62 88 ARG A O 1
ATOM 700 N N . TYR A 1 89 ? 2.913 -6.458 2.649 1.00 96.25 89 TYR A N 1
ATOM 701 C CA . TYR A 1 89 ? 1.507 -6.754 2.339 1.00 96.25 89 TYR A CA 1
ATOM 702 C C . TYR A 1 89 ? 0.770 -7.400 3.521 1.00 96.25 89 TYR A C 1
ATOM 704 O O . TYR A 1 89 ? -0.354 -7.007 3.825 1.00 96.25 89 TYR A O 1
ATOM 712 N N . GLN A 1 90 ? 1.395 -8.362 4.209 1.00 95.44 90 GL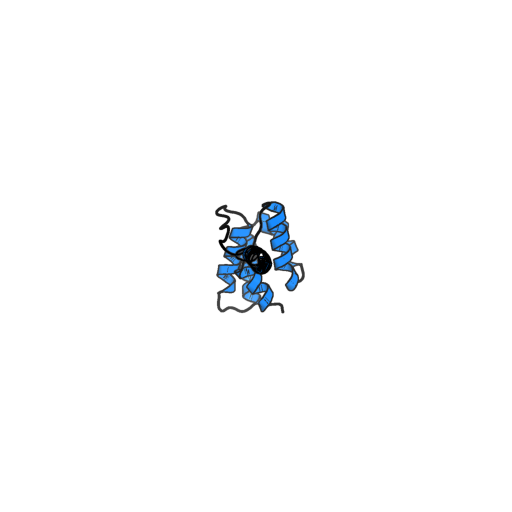N A N 1
ATOM 713 C CA . GLN A 1 90 ? 0.765 -9.009 5.364 1.00 95.44 90 GLN A CA 1
ATOM 714 C C . GLN A 1 90 ? 0.560 -8.018 6.507 1.00 95.44 90 GLN A C 1
ATOM 716 O O . GLN A 1 90 ? -0.494 -8.027 7.137 1.00 95.44 90 GLN A O 1
ATOM 721 N N . PHE A 1 91 ? 1.524 -7.125 6.730 1.00 95.31 91 PHE A N 1
ATOM 722 C CA . PHE A 1 91 ? 1.391 -6.085 7.741 1.00 95.31 91 PHE A CA 1
ATOM 723 C C . PHE A 1 91 ? 0.249 -5.111 7.406 1.00 95.31 91 PHE A C 1
ATOM 725 O O . PHE A 1 91 ? -0.632 -4.890 8.236 1.00 95.31 91 PHE A O 1
ATOM 732 N N . ILE A 1 92 ? 0.194 -4.598 6.172 1.00 96.38 92 ILE A N 1
ATOM 733 C CA . ILE A 1 92 ? -0.893 -3.714 5.718 1.00 96.38 92 ILE A CA 1
ATOM 734 C C . ILE A 1 92 ? -2.251 -4.401 5.877 1.00 96.38 92 ILE A C 1
ATOM 736 O O . ILE A 1 92 ? -3.191 -3.795 6.386 1.00 96.38 92 ILE A O 1
ATOM 740 N N . LYS A 1 93 ? -2.350 -5.676 5.488 1.00 96.00 93 LYS A N 1
ATOM 741 C CA . LYS A 1 93 ? -3.579 -6.453 5.635 1.00 96.00 93 LYS A CA 1
ATOM 742 C C . LYS A 1 93 ? -4.012 -6.561 7.096 1.00 96.00 93 LYS A C 1
ATOM 744 O O . LYS A 1 93 ? -5.169 -6.299 7.400 1.00 96.00 93 LYS A O 1
ATOM 749 N N . GLN A 1 94 ? -3.099 -6.911 7.999 1.00 95.38 94 GLN A N 1
ATOM 750 C CA . GLN A 1 94 ? -3.410 -7.017 9.426 1.00 95.38 94 GLN A CA 1
ATOM 751 C C . GLN A 1 94 ? -3.887 -5.683 10.012 1.00 95.38 94 GLN A C 1
ATOM 753 O O . GLN A 1 94 ? -4.836 -5.677 10.793 1.00 95.38 94 GLN A O 1
ATOM 758 N N . LEU A 1 95 ? -3.275 -4.563 9.613 1.00 94.25 95 LEU A N 1
ATOM 759 C CA . LEU A 1 95 ? -3.716 -3.224 10.015 1.00 94.25 95 LEU A CA 1
ATOM 760 C C . LEU A 1 95 ? -5.127 -2.917 9.498 1.00 94.25 95 LEU A C 1
ATOM 762 O O . LEU A 1 95 ? -6.000 -2.546 10.283 1.00 94.25 95 LEU A O 1
ATOM 766 N N . ALA A 1 96 ? -5.378 -3.162 8.209 1.00 95.12 96 ALA A N 1
ATOM 767 C CA . ALA A 1 96 ? -6.683 -2.948 7.592 1.00 95.12 96 ALA A CA 1
ATOM 768 C C . ALA A 1 96 ? -7.785 -3.754 8.292 1.00 95.12 96 ALA A C 1
ATOM 770 O O . ALA A 1 96 ? -8.837 -3.213 8.637 1.00 95.12 96 ALA A O 1
ATOM 771 N N . GLU A 1 97 ? -7.539 -5.039 8.554 1.00 95.19 97 GLU A N 1
ATOM 772 C CA . GLU A 1 97 ? -8.507 -5.918 9.214 1.00 95.19 97 GLU A CA 1
ATOM 773 C C . GLU A 1 97 ? -8.726 -5.533 10.688 1.00 95.19 97 GLU A C 1
ATOM 775 O O . GLU A 1 97 ? -9.850 -5.593 11.198 1.00 95.19 97 GLU A O 1
ATOM 780 N N . ALA A 1 98 ? -7.675 -5.074 11.375 1.00 92.56 98 ALA A N 1
ATOM 781 C CA . ALA A 1 98 ? -7.761 -4.624 12.759 1.00 92.56 98 ALA A CA 1
ATOM 782 C C . ALA A 1 98 ? -8.553 -3.317 12.912 1.00 92.56 98 ALA A C 1
ATOM 784 O O . ALA A 1 98 ? -9.345 -3.202 13.854 1.00 92.56 98 ALA A O 1
ATOM 785 N N . GLU A 1 99 ? -8.357 -2.350 12.015 1.00 91.12 99 GLU A N 1
ATOM 786 C CA . GLU A 1 99 ? -9.009 -1.036 12.071 1.00 91.12 99 GLU A CA 1
ATOM 787 C C . GLU A 1 99 ? -10.447 -1.082 11.551 1.00 91.12 99 GLU A C 1
ATOM 789 O O . GLU A 1 99 ? -11.352 -0.539 12.185 1.00 91.12 99 GLU A O 1
ATOM 794 N N . THR A 1 100 ? -10.686 -1.781 10.439 1.00 87.81 100 THR A N 1
ATOM 795 C CA . THR A 1 100 ? -12.015 -1.826 9.807 1.00 87.81 100 THR A CA 1
ATOM 796 C C . THR A 1 100 ? -12.934 -2.893 10.394 1.00 87.81 100 THR A C 1
ATOM 798 O O . THR A 1 100 ? -14.134 -2.868 10.128 1.00 87.81 100 THR A O 1
ATOM 801 N N . LYS A 1 101 ? -12.392 -3.843 11.172 1.00 91.06 101 LYS A N 1
ATOM 802 C CA . LYS A 1 101 ? -13.100 -5.040 11.665 1.00 91.06 101 LYS A CA 1
ATOM 803 C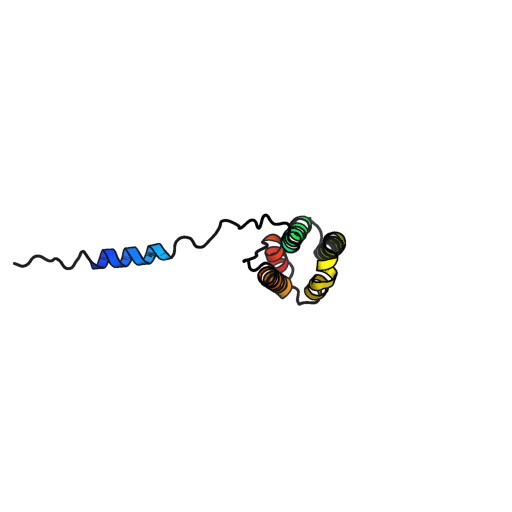 C . LYS A 1 101 ? -13.685 -5.918 10.552 1.00 91.06 101 LYS A C 1
ATOM 805 O O . LYS A 1 101 ? -14.559 -6.741 10.817 1.00 91.06 101 LYS A O 1
ATOM 810 N N . ASN A 1 102 ? -13.186 -5.774 9.328 1.00 89.44 102 ASN A N 1
ATOM 811 C CA . ASN A 1 102 ? -13.605 -6.531 8.156 1.00 89.44 102 ASN A CA 1
ATOM 812 C C . ASN A 1 102 ? -12.419 -7.276 7.556 1.00 89.44 102 ASN A C 1
ATOM 814 O O . ASN A 1 102 ? -11.276 -6.877 7.742 1.00 89.44 102 ASN A O 1
ATOM 818 N N . LYS A 1 103 ? -12.689 -8.345 6.802 1.00 93.88 103 LYS A N 1
ATOM 819 C CA . LYS A 1 103 ? -11.654 -8.956 5.961 1.00 93.88 103 LYS A CA 1
ATOM 820 C C . LYS A 1 103 ? -11.242 -7.968 4.880 1.00 93.88 103 LYS A C 1
ATOM 822 O O . LYS A 1 103 ? -12.106 -7.325 4.287 1.00 93.88 103 LYS A O 1
ATOM 827 N N . TRP A 1 104 ? -9.949 -7.916 4.591 1.00 94.31 104 TRP A N 1
ATOM 828 C CA . TRP A 1 104 ? -9.412 -7.009 3.587 1.00 94.31 104 TRP A CA 1
ATOM 829 C C . TRP A 1 104 ? -8.450 -7.734 2.646 1.00 94.31 104 TRP A C 1
ATOM 831 O O . TRP A 1 104 ? -7.651 -8.581 3.058 1.00 94.31 104 TRP A O 1
ATOM 841 N N . ASP A 1 105 ? -8.540 -7.409 1.359 1.00 95.62 105 ASP A N 1
ATOM 842 C CA . ASP A 1 105 ? -7.616 -7.885 0.338 1.00 95.62 105 ASP A CA 1
ATOM 843 C C . ASP A 1 105 ? -7.382 -6.797 -0.714 1.00 95.62 105 ASP A C 1
ATOM 845 O O . ASP A 1 105 ? -8.283 -6.043 -1.069 1.00 95.62 105 ASP A O 1
ATOM 849 N N . CYS A 1 106 ? -6.163 -6.759 -1.244 1.00 96.69 106 CYS A N 1
ATOM 850 C CA . CYS A 1 106 ? -5.782 -5.913 -2.361 1.00 96.69 106 CYS A CA 1
ATOM 851 C C . CYS A 1 106 ? -4.893 -6.710 -3.314 1.00 96.69 106 CYS A C 1
ATOM 853 O O . CYS A 1 106 ? -3.690 -6.876 -3.087 1.00 96.69 106 CYS A O 1
ATOM 855 N N . GLU A 1 107 ? -5.479 -7.197 -4.407 1.00 96.38 107 GLU A N 1
ATOM 856 C CA . GLU A 1 107 ? -4.784 -8.056 -5.368 1.00 96.38 107 GLU A CA 1
ATOM 857 C C . GLU A 1 107 ? -3.572 -7.365 -6.009 1.00 96.38 107 GLU A C 1
ATOM 859 O O . GLU A 1 107 ? -2.521 -7.993 -6.160 1.00 96.38 107 GLU A O 1
ATOM 864 N N . ALA A 1 108 ? -3.693 -6.076 -6.349 1.00 96.25 108 ALA A N 1
ATOM 865 C CA . ALA A 1 108 ? -2.609 -5.306 -6.957 1.00 96.25 108 ALA A CA 1
ATOM 866 C C . ALA A 1 108 ? -1.384 -5.239 -6.034 1.00 96.25 108 ALA A C 1
ATOM 868 O O . ALA A 1 108 ? -0.266 -5.542 -6.449 1.00 96.25 108 ALA A O 1
ATOM 869 N N . MET A 1 109 ? -1.608 -4.921 -4.758 1.00 96.69 109 MET A N 1
ATOM 870 C CA . MET A 1 109 ? -0.556 -4.833 -3.748 1.00 96.69 109 MET A CA 1
ATOM 871 C C . MET A 1 109 ? 0.037 -6.206 -3.415 1.00 96.69 109 MET A C 1
ATOM 873 O O . MET A 1 109 ? 1.259 -6.347 -3.360 1.00 96.69 109 MET A O 1
ATOM 877 N N . ARG A 1 110 ? -0.806 -7.237 -3.256 1.00 96.69 110 ARG A N 1
ATOM 878 C CA . ARG A 1 110 ? -0.351 -8.617 -3.031 1.00 96.69 110 ARG A CA 1
ATOM 879 C C . ARG A 1 110 ? 0.556 -9.086 -4.164 1.00 96.69 110 ARG A C 1
ATOM 881 O O . ARG A 1 110 ? 1.644 -9.597 -3.919 1.00 96.69 110 ARG A O 1
ATOM 888 N N . SER A 1 111 ? 0.105 -8.896 -5.402 1.00 95.44 111 SER A N 1
ATOM 889 C CA . SER A 1 111 ? 0.836 -9.307 -6.603 1.00 95.44 111 SER A CA 1
ATOM 890 C C . SER A 1 111 ? 2.138 -8.538 -6.770 1.00 95.44 111 SER A C 1
ATOM 892 O O . SER A 1 111 ? 3.130 -9.116 -7.205 1.00 95.44 111 SER A O 1
ATOM 894 N N . TYR A 1 112 ? 2.141 -7.252 -6.424 1.00 95.69 112 TYR A N 1
ATOM 895 C CA . TYR A 1 112 ? 3.334 -6.422 -6.457 1.00 95.69 112 TYR A CA 1
ATOM 896 C C . TYR A 1 112 ? 4.416 -6.962 -5.522 1.00 95.69 112 TYR A C 1
ATOM 898 O O . TYR A 1 112 ? 5.500 -7.304 -5.990 1.00 95.69 112 TYR A O 1
ATOM 906 N N . TYR A 1 113 ? 4.101 -7.144 -4.238 1.00 94.62 113 TYR A N 1
ATOM 907 C CA . TYR A 1 113 ? 5.080 -7.644 -3.273 1.00 94.62 113 TYR A CA 1
ATOM 908 C C . TYR A 1 113 ? 5.504 -9.090 -3.540 1.00 94.62 113 TYR A C 1
ATOM 910 O O . TYR A 1 113 ? 6.673 -9.418 -3.368 1.00 94.62 113 TYR A O 1
ATOM 918 N N . ALA A 1 114 ? 4.595 -9.934 -4.034 1.00 92.69 114 ALA A N 1
ATOM 919 C CA . ALA A 1 114 ? 4.924 -11.309 -4.397 1.00 92.69 114 ALA A CA 1
ATOM 920 C C . ALA A 1 114 ? 5.870 -11.416 -5.604 1.00 92.69 114 ALA A C 1
ATOM 922 O O . ALA A 1 114 ? 6.606 -12.386 -5.692 1.00 92.69 114 ALA A O 1
ATOM 923 N N . LYS A 1 115 ? 5.844 -10.470 -6.552 1.00 90.12 115 LYS A N 1
ATOM 924 C CA . LYS A 1 115 ? 6.671 -10.540 -7.772 1.00 90.12 115 LYS A CA 1
ATOM 925 C C . LYS A 1 115 ? 7.958 -9.731 -7.676 1.00 90.12 115 LYS A C 1
ATOM 927 O O . LYS A 1 115 ? 8.957 -10.119 -8.264 1.00 90.12 115 LYS A O 1
ATOM 932 N N . ALA A 1 116 ? 7.911 -8.585 -7.004 1.00 84.81 116 ALA A N 1
ATOM 933 C CA . ALA A 1 116 ? 9.018 -7.635 -6.988 1.00 84.81 116 ALA A CA 1
ATOM 934 C C . ALA A 1 116 ? 10.094 -7.955 -5.941 1.00 84.81 116 ALA A C 1
ATOM 936 O O . ALA A 1 116 ? 11.206 -7.451 -6.056 1.00 84.81 116 ALA A O 1
ATOM 937 N N . PHE A 1 117 ? 9.767 -8.764 -4.929 1.00 84.19 117 PHE A N 1
ATOM 938 C CA . PHE A 1 117 ? 10.628 -8.999 -3.765 1.00 84.19 117 PHE A CA 1
ATOM 939 C C . PHE A 1 117 ? 10.717 -10.486 -3.374 1.00 84.19 117 PHE A C 1
ATOM 941 O O . PHE A 1 117 ? 10.879 -10.801 -2.194 1.00 84.19 117 PHE A O 1
ATOM 948 N N . GLN A 1 118 ? 10.562 -11.382 -4.356 1.00 64.12 118 GLN A N 1
ATOM 949 C CA . GLN A 1 118 ? 10.833 -12.820 -4.223 1.00 64.12 118 GLN A CA 1
ATOM 950 C C . GLN A 1 118 ? 12.319 -13.135 -4.385 1.00 64.12 118 GLN A C 1
ATOM 952 O O . GLN A 1 118 ? 12.973 -12.465 -5.216 1.00 64.12 118 GLN A O 1
#

pLDDT: mean 82.35, std 20.16, range [41.44, 98.5]

Radius of gyration: 23.29 Å; chains: 1; bounding box: 50×79×30 Å

Sequence (118 aa):
MKASIYNSLDQAIFLLIIFFFAVACNGSAESGGNSDYDKLCQIYKDITQQPIDLSEKEMKITERVQKELPQFFEANFVNIVKADAGQRYQFIKQLAEAETKNKWDCEAMRSYYAKAFQ

Foldseek 3Di:
DDDDPPPPPVVVVVVVVVVVPPDPDDDDPPVVDPDLLVVLLVQLVVLVPDPDDPVVSVVSSLVCCCVVPVVCSVPPVVVLVVDQLLCSQVSSQVVCCVVVVDHDDRPSSNVCSVPVRD

Secondary structure (DSSP, 8-state):
-----TTSSHHHHHHHHGGGGS----------S--HHHHHHHHHHHHHTSSS-HHHHHHHHHHHHHHH-HHHIIIIIHHHHHS-HHHHHHHHHHHHHHHHSS----HHHHHHHHHH--